Protein AF-F2PUN1-F1 (afdb_monomer_lite)

Secondary structure (DSSP, 8-state):
------EEEEEEEEEEEES--SSTT--EEEEEEEEEEE-TTS-EEE-TT-S--------SS--HHHHHHHHHHSPPTTGGG----S----------------HHHHHHHHTT--HHHHHHHHHHHHHH--TT--EEEETTTTEEEE-GGGS-HHHHHHHHHHHHHTT--

Organism: Trichophyton equinum (strain ATCC MYA-4606 / CBS 127.97) (NCBI:txid559882)

pLDDT: mean 75.9, std 16.37, range [32.75, 95.0]

Radius of gyration: 23.99 Å; chains: 1; bounding box: 52×46×66 Å

Structure (mmCIF, N/CA/C/O backbone):
data_AF-F2PUN1-F1
#
_entry.id   AF-F2PUN1-F1
#
loop_
_atom_site.group_PDB
_atom_site.id
_atom_site.type_symbol
_atom_site.label_atom_id
_atom_site.label_alt_id
_atom_site.label_comp_id
_atom_site.label_asym_id
_atom_site.label_entity_id
_atom_site.label_seq_id
_atom_site.pdbx_PDB_ins_code
_atom_site.Cartn_x
_atom_site.Cartn_y
_atom_site.Cartn_z
_atom_site.occupancy
_atom_site.B_iso_or_equiv
_atom_site.auth_seq_id
_atom_site.auth_comp_id
_atom_site.auth_asym_id
_atom_site.auth_atom_id
_atom_site.pdbx_PDB_model_num
ATOM 1 N N . MET A 1 1 ? 21.076 -32.549 -32.650 1.00 53.38 1 MET A N 1
ATOM 2 C CA . MET A 1 1 ? 20.529 -31.346 -33.314 1.00 53.38 1 MET A CA 1
ATOM 3 C C . MET A 1 1 ? 21.253 -30.149 -32.725 1.00 53.38 1 MET A C 1
ATOM 5 O O . MET A 1 1 ? 21.400 -30.152 -31.511 1.00 53.38 1 MET A O 1
ATOM 9 N N . PRO A 1 2 ? 21.780 -29.206 -33.521 1.00 66.00 2 PRO A N 1
ATOM 10 C CA . PRO A 1 2 ? 22.384 -28.001 -32.959 1.00 66.00 2 PRO A CA 1
ATOM 11 C C . PRO A 1 2 ? 21.304 -27.132 -32.297 1.00 66.00 2 PRO A C 1
ATOM 13 O O . PRO A 1 2 ? 20.212 -26.983 -32.847 1.00 66.00 2 PRO A O 1
ATOM 16 N N . ASP A 1 3 ? 21.607 -26.570 -31.127 1.00 74.81 3 ASP A N 1
ATOM 17 C CA . ASP A 1 3 ? 20.723 -25.632 -30.435 1.00 74.81 3 ASP A CA 1
ATOM 18 C C . ASP A 1 3 ? 20.646 -24.312 -31.211 1.00 74.81 3 ASP A C 1
ATOM 20 O O . ASP A 1 3 ? 21.651 -23.627 -31.413 1.00 74.81 3 ASP A O 1
ATOM 24 N N . VAL A 1 4 ? 19.444 -23.936 -31.653 1.00 75.50 4 VAL A N 1
ATOM 25 C CA . VAL A 1 4 ? 19.212 -22.657 -32.337 1.00 75.50 4 VAL A CA 1
ATOM 26 C C . VAL A 1 4 ? 19.031 -21.564 -31.286 1.00 75.50 4 VAL A C 1
ATOM 28 O O . VAL A 1 4 ? 17.995 -21.496 -30.622 1.00 75.50 4 VAL A O 1
ATOM 31 N N . LYS A 1 5 ? 20.025 -20.683 -31.147 1.00 76.69 5 LYS A N 1
ATOM 32 C CA . LYS A 1 5 ? 19.918 -19.475 -30.318 1.00 76.69 5 LYS A CA 1
ATOM 33 C C . LYS A 1 5 ? 19.087 -18.423 -31.053 1.00 76.69 5 LYS A C 1
ATOM 35 O O . LYS A 1 5 ? 19.367 -18.111 -32.204 1.00 76.69 5 LYS A O 1
ATOM 40 N N . ARG A 1 6 ? 18.069 -17.874 -30.387 1.00 79.44 6 ARG A N 1
ATOM 41 C CA . ARG A 1 6 ? 17.269 -16.743 -30.880 1.00 79.44 6 ARG A CA 1
ATOM 42 C C . ARG A 1 6 ? 17.245 -15.653 -29.827 1.00 79.44 6 ARG A C 1
ATOM 44 O O . ARG A 1 6 ? 17.025 -15.943 -28.653 1.00 79.44 6 ARG A O 1
ATOM 51 N N . THR A 1 7 ? 17.423 -14.416 -30.262 1.00 86.62 7 THR A N 1
ATOM 52 C CA . THR A 1 7 ? 17.345 -13.250 -29.385 1.00 86.62 7 THR A CA 1
ATOM 53 C C . THR A 1 7 ? 15.989 -12.584 -29.561 1.00 86.62 7 THR A C 1
ATOM 55 O O . THR A 1 7 ? 15.514 -12.413 -30.683 1.00 86.62 7 THR A O 1
ATOM 58 N N . ILE A 1 8 ? 15.353 -12.232 -28.446 1.00 87.94 8 ILE A N 1
ATOM 59 C CA . ILE A 1 8 ? 14.040 -11.585 -28.412 1.00 87.94 8 ILE A CA 1
ATOM 60 C C . ILE A 1 8 ? 14.231 -10.160 -27.899 1.00 87.94 8 ILE A C 1
ATOM 62 O O . ILE A 1 8 ? 14.966 -9.937 -26.936 1.00 87.94 8 ILE A O 1
ATOM 66 N N . LYS A 1 9 ? 13.540 -9.206 -28.520 1.00 85.94 9 LYS A N 1
ATOM 67 C CA . LYS A 1 9 ? 13.422 -7.826 -28.056 1.00 85.94 9 LYS A CA 1
ATOM 68 C C . LYS A 1 9 ? 11.972 -7.563 -27.665 1.00 85.94 9 LYS A C 1
ATOM 70 O O . LYS A 1 9 ? 11.069 -7.723 -28.482 1.00 85.94 9 LYS A O 1
ATOM 75 N N . ILE A 1 10 ? 11.765 -7.158 -26.417 1.00 87.25 10 ILE A N 1
ATOM 76 C CA . ILE A 1 10 ? 10.458 -6.750 -25.895 1.00 87.25 10 ILE A CA 1
ATOM 77 C C . ILE A 1 10 ? 10.477 -5.229 -25.782 1.00 87.25 10 ILE A C 1
ATOM 79 O O . ILE A 1 10 ? 11.384 -4.667 -25.167 1.00 87.25 10 ILE A O 1
ATOM 83 N N . VAL A 1 11 ? 9.502 -4.574 -26.402 1.00 87.56 11 VAL A N 1
ATOM 84 C CA . VAL A 1 11 ? 9.329 -3.122 -26.354 1.00 87.56 11 VAL A CA 1
ATOM 85 C C . VAL A 1 11 ? 8.046 -2.833 -25.594 1.00 87.56 11 VAL A C 1
ATOM 87 O O . VAL A 1 11 ? 6.995 -3.360 -25.945 1.00 87.56 11 VAL A O 1
ATOM 90 N N . THR A 1 12 ? 8.144 -2.007 -24.556 1.00 87.25 12 THR A N 1
ATOM 91 C CA . THR A 1 12 ? 6.993 -1.550 -23.775 1.00 87.25 12 THR A CA 1
ATOM 92 C C . THR A 1 12 ? 6.948 -0.034 -23.833 1.00 87.25 12 THR A C 1
ATOM 94 O O . THR A 1 12 ? 7.901 0.617 -23.405 1.00 87.25 12 THR A O 1
ATOM 97 N N . GLU A 1 13 ? 5.847 0.533 -24.314 1.00 88.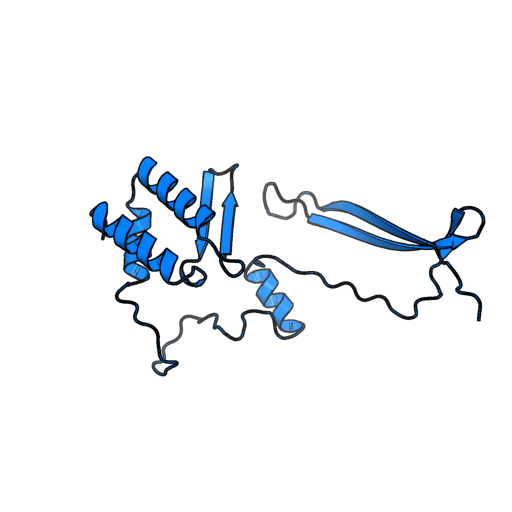12 13 GLU A N 1
ATOM 98 C CA . GLU A 1 13 ? 5.620 1.978 -24.280 1.00 88.12 13 GLU A CA 1
ATOM 99 C C . GLU A 1 13 ? 4.472 2.302 -23.329 1.00 88.12 13 GLU A C 1
ATOM 101 O O . GLU A 1 13 ? 3.512 1.543 -23.203 1.00 88.12 13 GLU A O 1
ATOM 106 N N . SER A 1 14 ? 4.567 3.440 -22.642 1.00 83.44 14 SER A N 1
ATOM 107 C CA . SER A 1 14 ? 3.533 3.939 -21.737 1.00 83.44 14 SER A CA 1
ATOM 108 C C . SER A 1 14 ? 3.346 5.428 -21.972 1.00 83.44 14 SER A C 1
ATOM 110 O O . SER A 1 14 ? 4.304 6.198 -21.897 1.00 83.44 14 SER A O 1
ATOM 112 N N . ARG A 1 15 ? 2.110 5.845 -22.249 1.00 87.31 15 ARG A N 1
ATOM 113 C CA . ARG A 1 15 ? 1.746 7.249 -22.470 1.00 87.31 15 ARG A CA 1
ATOM 114 C C . ARG A 1 15 ? 0.496 7.611 -21.688 1.00 87.31 15 ARG A C 1
ATOM 116 O O . ARG A 1 15 ? -0.378 6.771 -21.500 1.00 87.31 15 ARG A O 1
ATOM 123 N N . ILE A 1 16 ? 0.397 8.862 -21.250 1.00 81.94 16 ILE A N 1
ATOM 124 C CA . ILE A 1 16 ? -0.855 9.394 -20.703 1.00 81.94 16 ILE A CA 1
ATOM 125 C C . ILE A 1 16 ? -1.837 9.515 -21.871 1.00 81.94 16 ILE A C 1
ATOM 127 O O . ILE A 1 16 ? -1.556 10.218 -22.837 1.00 81.94 16 ILE A O 1
ATOM 131 N N . SER A 1 17 ? -2.937 8.772 -21.814 1.00 82.06 17 SER A N 1
ATOM 132 C CA . SER A 1 17 ? -3.992 8.799 -22.828 1.00 82.06 17 SER A CA 1
ATOM 133 C C . SER A 1 17 ? -5.080 9.807 -22.491 1.00 82.06 17 SER A C 1
ATOM 135 O O . SER A 1 17 ? -5.641 10.407 -23.399 1.00 82.06 17 SER A O 1
ATOM 137 N N . ASP A 1 18 ? -5.358 10.001 -21.200 1.00 76.38 18 ASP A N 1
ATOM 138 C CA . ASP A 1 18 ? -6.286 11.022 -20.727 1.00 76.38 18 ASP A CA 1
ATOM 139 C C . ASP A 1 18 ? -5.773 11.622 -19.403 1.00 76.38 18 ASP A C 1
ATOM 141 O O . ASP A 1 18 ? -5.704 10.919 -18.385 1.00 76.38 18 ASP A O 1
ATOM 145 N N . PRO A 1 19 ? -5.347 12.898 -19.404 1.00 66.19 19 PRO A N 1
ATOM 146 C CA . PRO A 1 19 ? -4.885 13.578 -18.200 1.00 66.19 19 PRO A CA 1
ATOM 147 C C . PRO A 1 19 ? -6.023 13.909 -17.221 1.00 66.19 19 PRO A C 1
ATOM 149 O O . PRO A 1 19 ? -5.740 14.153 -16.053 1.00 66.19 19 PRO A O 1
ATOM 152 N N . ASN A 1 20 ? -7.286 13.885 -17.661 1.00 66.00 20 ASN A N 1
ATOM 153 C CA . ASN A 1 20 ? -8.461 14.251 -16.874 1.00 66.00 20 ASN A CA 1
ATOM 154 C C . ASN A 1 20 ? -9.290 13.008 -16.517 1.00 66.00 20 ASN A C 1
ATOM 156 O O . ASN A 1 20 ? -10.496 12.936 -16.732 1.00 66.00 20 ASN A O 1
ATOM 160 N N . SER A 1 21 ? -8.627 12.020 -15.920 1.00 66.00 21 SER A N 1
ATOM 161 C CA . SER A 1 21 ? -9.197 10.718 -15.539 1.00 66.00 21 SER A CA 1
ATOM 162 C C . SER A 1 21 ? -10.336 10.767 -14.505 1.00 66.00 21 SER A C 1
ATOM 164 O O . SER A 1 21 ? -10.828 9.718 -14.085 1.00 66.00 21 SER A O 1
ATOM 166 N N . GLY A 1 22 ? -10.724 11.961 -14.043 1.00 63.66 22 GLY A N 1
ATOM 167 C CA . GLY A 1 22 ? -11.655 12.166 -12.934 1.00 63.66 22 GLY A CA 1
ATOM 168 C C . GLY A 1 22 ? -11.046 11.889 -11.555 1.00 63.66 22 GLY A C 1
ATOM 169 O O . GLY A 1 22 ? -11.765 11.946 -10.561 1.00 63.66 22 GLY A O 1
ATOM 170 N N . ILE A 1 23 ? -9.743 11.590 -11.482 1.00 60.09 23 ILE A N 1
ATOM 171 C CA . ILE A 1 23 ? -9.001 11.384 -10.235 1.00 60.09 23 ILE A CA 1
ATOM 172 C C . ILE A 1 23 ? -7.775 12.302 -10.251 1.00 60.09 23 ILE A C 1
ATOM 174 O O . ILE A 1 23 ? -6.851 12.107 -11.044 1.00 60.09 23 ILE A O 1
ATOM 178 N N . GLU A 1 24 ? -7.779 13.304 -9.372 1.00 61.66 24 GLU A N 1
ATOM 179 C CA . GLU A 1 24 ? -6.694 14.279 -9.236 1.00 61.66 24 GLU A CA 1
ATOM 180 C C . GLU A 1 24 ? -5.350 13.572 -8.988 1.00 61.66 24 GLU A C 1
ATOM 182 O O . GLU A 1 24 ? -5.257 12.673 -8.156 1.00 61.66 24 GLU A O 1
ATOM 187 N N . GLY A 1 25 ? -4.326 13.917 -9.776 1.00 67.06 25 GLY A N 1
ATOM 188 C CA . GLY A 1 25 ? -2.986 13.317 -9.695 1.00 67.06 25 GLY A CA 1
ATOM 189 C C . GLY A 1 25 ? -2.796 11.967 -10.408 1.00 67.06 25 GLY A C 1
ATOM 190 O O . GLY A 1 25 ? -1.659 11.523 -10.564 1.00 67.06 25 GLY A O 1
ATOM 191 N N . PHE A 1 26 ? -3.855 11.322 -10.917 1.00 66.44 26 PHE A N 1
ATOM 192 C CA . PHE A 1 26 ? -3.769 9.974 -11.504 1.00 66.44 26 PHE A CA 1
ATOM 193 C C . PHE A 1 26 ? -4.221 9.929 -12.969 1.00 66.44 26 PHE A C 1
ATOM 195 O O . PHE A 1 26 ? -5.343 9.504 -13.247 1.00 66.44 26 PHE A O 1
ATOM 202 N N . PRO A 1 27 ? -3.369 10.300 -13.941 1.00 75.06 27 PRO A N 1
ATOM 203 C CA . PRO A 1 27 ? -3.743 10.267 -15.351 1.00 75.06 27 PRO A CA 1
ATOM 204 C C . PRO A 1 27 ? -3.997 8.832 -15.836 1.00 75.06 27 PRO A C 1
ATOM 206 O O . PRO A 1 27 ? -3.285 7.894 -15.461 1.00 75.06 27 PRO A O 1
ATOM 209 N N . LEU A 1 28 ? -4.967 8.662 -16.735 1.00 76.88 28 LEU A N 1
ATOM 210 C CA . LEU A 1 28 ? -5.162 7.406 -17.455 1.00 76.88 28 LEU A CA 1
ATOM 211 C C . LEU A 1 28 ? -3.979 7.198 -18.393 1.00 76.88 28 LEU A C 1
ATOM 213 O O . LEU A 1 28 ? -3.621 8.080 -19.179 1.00 76.88 28 LEU A O 1
ATOM 217 N N . ARG A 1 29 ? -3.361 6.021 -18.300 1.00 77.38 29 ARG A N 1
ATOM 218 C CA . ARG A 1 29 ? -2.213 5.645 -19.122 1.00 77.38 29 ARG A CA 1
ATOM 219 C C . ARG A 1 29 ? -2.580 4.498 -20.042 1.00 77.38 29 ARG A C 1
ATOM 221 O O . ARG A 1 29 ? -3.164 3.510 -19.606 1.00 77.38 29 ARG A O 1
ATOM 228 N N . GLN A 1 30 ? -2.161 4.620 -21.291 1.00 81.62 30 GLN A N 1
ATOM 229 C CA . GLN A 1 30 ? -2.203 3.564 -22.284 1.00 81.62 30 GLN A CA 1
ATOM 230 C C . GLN A 1 30 ? -0.813 2.950 -22.413 1.00 81.62 30 GLN A C 1
ATOM 232 O O . GLN A 1 30 ? 0.187 3.670 -22.460 1.00 81.62 30 GLN A O 1
ATOM 237 N N . TRP A 1 31 ? -0.769 1.625 -22.503 1.00 83.50 31 TRP A N 1
ATOM 238 C CA . TRP A 1 31 ? 0.458 0.858 -22.682 1.00 83.50 31 TRP A CA 1
ATOM 239 C C . TRP A 1 31 ? 0.396 0.062 -23.987 1.00 83.50 31 TRP A C 1
ATOM 241 O O . TRP A 1 31 ? -0.670 -0.434 -24.359 1.00 83.50 31 TRP A O 1
ATOM 251 N N . SER A 1 32 ? 1.531 -0.068 -24.669 1.00 83.44 32 SER A N 1
ATOM 252 C CA . SER A 1 32 ? 1.732 -1.012 -25.773 1.00 83.44 32 SER A CA 1
ATOM 253 C C . SER A 1 32 ? 2.865 -1.966 -25.407 1.00 83.44 32 SER A C 1
ATOM 255 O O . SER A 1 32 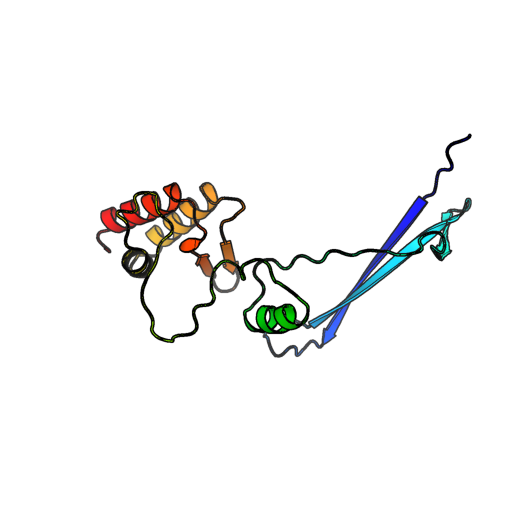? 3.824 -1.583 -24.736 1.00 83.44 32 SER A O 1
ATOM 257 N N . VAL A 1 33 ? 2.729 -3.229 -25.807 1.00 83.62 33 VAL A N 1
ATOM 258 C CA . VAL A 1 33 ? 3.778 -4.243 -25.670 1.00 83.62 33 VAL A CA 1
ATOM 259 C C . VAL A 1 33 ? 3.957 -4.898 -27.028 1.00 83.62 33 VAL A C 1
ATOM 261 O O . VAL A 1 33 ? 3.012 -5.476 -27.565 1.00 83.62 33 VAL A O 1
ATOM 264 N N . GLU A 1 34 ? 5.168 -4.829 -27.566 1.00 84.94 34 GLU A N 1
ATOM 265 C CA . GLU A 1 34 ? 5.543 -5.450 -28.832 1.00 84.94 34 GLU A CA 1
ATOM 266 C C . GLU A 1 34 ? 6.701 -6.425 -28.635 1.00 84.94 34 GLU A C 1
ATOM 268 O O . GLU A 1 34 ? 7.648 -6.162 -27.891 1.00 84.94 34 GLU A O 1
ATOM 273 N N . ILE A 1 35 ? 6.635 -7.563 -29.325 1.00 85.44 35 ILE A N 1
ATOM 274 C CA . ILE A 1 35 ? 7.656 -8.611 -29.267 1.00 85.44 35 ILE A CA 1
ATOM 275 C C . ILE A 1 35 ? 8.259 -8.764 -30.661 1.00 85.44 35 ILE A C 1
ATOM 277 O O . ILE A 1 35 ? 7.549 -9.047 -31.626 1.00 85.44 35 ILE A O 1
ATOM 281 N N . HIS A 1 36 ? 9.579 -8.622 -30.742 1.00 87.69 36 HIS A N 1
ATOM 282 C CA . HIS A 1 36 ? 10.373 -8.744 -31.964 1.00 87.69 36 HIS A CA 1
ATOM 283 C C . HIS A 1 36 ? 11.437 -9.832 -31.791 1.00 87.69 36 HIS A C 1
ATOM 285 O O . HIS A 1 36 ? 11.952 -10.046 -30.691 1.00 87.69 36 HIS A O 1
ATOM 291 N N . LEU A 1 37 ? 11.790 -10.521 -32.872 1.00 88.75 37 LEU A N 1
ATOM 292 C CA . LEU A 1 37 ? 13.000 -11.345 -32.930 1.00 88.75 37 LEU A CA 1
ATOM 293 C C . LEU A 1 37 ? 14.147 -10.495 -33.465 1.00 88.75 37 LEU A C 1
ATOM 295 O O . LEU A 1 37 ? 13.905 -9.596 -34.260 1.00 88.75 37 LEU A O 1
ATOM 2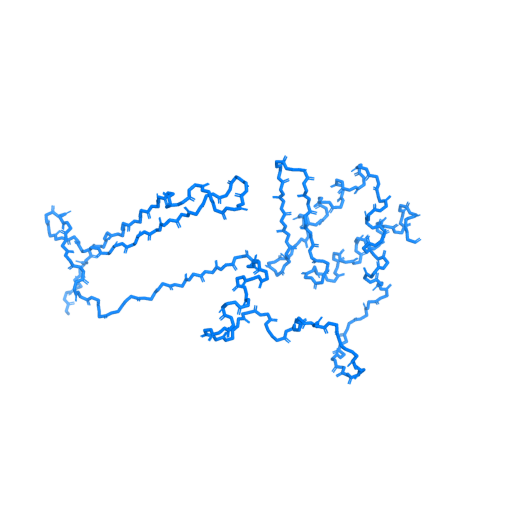99 N N . LEU A 1 38 ? 15.383 -10.784 -33.071 1.00 88.88 38 LEU A N 1
ATOM 300 C CA . LEU A 1 38 ? 16.548 -10.205 -33.737 1.00 88.88 38 LEU A CA 1
ATOM 301 C C . LEU A 1 38 ? 17.094 -11.193 -34.765 1.00 88.88 38 LEU A C 1
ATOM 303 O O . LEU A 1 38 ? 17.272 -12.373 -34.451 1.00 88.88 38 LEU A O 1
ATOM 307 N N . ASN A 1 39 ? 17.337 -10.707 -35.980 1.00 85.81 39 ASN A N 1
ATOM 308 C CA . ASN A 1 39 ? 18.065 -11.457 -37.001 1.00 85.81 39 ASN A CA 1
ATOM 309 C C . ASN A 1 39 ? 19.580 -11.473 -36.697 1.00 85.81 39 ASN A C 1
ATOM 311 O O . ASN A 1 39 ? 20.042 -10.877 -35.720 1.00 85.81 39 ASN A O 1
ATOM 315 N N . ASP A 1 40 ? 20.365 -12.128 -37.551 1.00 86.25 40 ASP A N 1
ATOM 316 C CA . ASP A 1 40 ? 21.822 -12.255 -37.382 1.00 86.25 40 ASP A CA 1
ATOM 317 C C . ASP A 1 40 ? 22.573 -10.909 -37.462 1.00 86.25 40 ASP A C 1
ATOM 319 O O . ASP A 1 40 ? 23.715 -10.804 -37.016 1.00 86.25 40 ASP A O 1
ATOM 323 N N . HIS A 1 41 ? 21.924 -9.862 -37.981 1.00 86.81 41 HIS A N 1
ATOM 324 C CA . HIS A 1 41 ? 22.436 -8.490 -38.040 1.00 86.81 41 HIS A CA 1
ATOM 325 C C . HIS A 1 41 ? 22.005 -7.632 -36.836 1.00 86.81 41 HIS A C 1
ATOM 327 O O . HIS A 1 41 ? 22.397 -6.471 -36.736 1.00 86.81 41 HIS A O 1
ATOM 333 N N . GLY A 1 42 ? 21.222 -8.189 -35.905 1.00 84.69 42 GLY A N 1
ATOM 334 C CA . GLY A 1 42 ? 20.700 -7.479 -34.736 1.00 84.69 42 GLY A CA 1
ATOM 335 C C . GLY A 1 42 ? 19.461 -6.621 -35.013 1.00 84.69 42 GLY A C 1
ATOM 336 O O . GLY A 1 42 ? 19.052 -5.847 -34.146 1.00 84.69 42 GLY A O 1
ATOM 337 N N . GLU A 1 43 ? 18.845 -6.747 -36.188 1.00 88.56 43 GLU A N 1
ATOM 338 C CA . GLU A 1 43 ? 17.669 -5.967 -36.578 1.00 88.56 43 GLU A CA 1
ATOM 339 C C . GLU A 1 43 ? 16.369 -6.642 -36.109 1.00 88.56 43 GLU A C 1
ATOM 341 O O . GLU A 1 43 ? 16.257 -7.873 -36.170 1.00 88.56 43 GLU A O 1
ATOM 346 N N . PRO A 1 44 ? 15.367 -5.863 -35.654 1.00 88.94 44 PRO A N 1
ATOM 347 C CA . PRO A 1 44 ? 14.082 -6.400 -35.230 1.00 88.94 44 PRO A CA 1
ATOM 348 C C . PRO A 1 44 ? 13.256 -6.887 -36.427 1.00 88.94 44 PRO A C 1
ATOM 350 O O . PRO A 1 44 ? 12.985 -6.136 -37.361 1.00 88.94 44 PRO A O 1
ATOM 353 N N . VAL A 1 45 ? 12.807 -8.137 -36.365 1.00 89.31 45 VAL A N 1
ATOM 354 C CA . VAL A 1 45 ? 11.872 -8.752 -37.313 1.00 89.31 45 VAL A CA 1
ATOM 355 C C . VAL A 1 45 ? 10.617 -9.250 -36.579 1.00 89.31 45 VAL A C 1
ATOM 357 O O . VAL A 1 45 ? 10.694 -9.578 -35.388 1.00 89.31 45 VAL A O 1
ATOM 360 N N . PRO A 1 46 ? 9.452 -9.344 -37.256 1.00 84.62 46 PRO A N 1
ATOM 361 C CA . PRO A 1 46 ? 8.211 -9.801 -36.634 1.00 84.62 46 PRO A CA 1
ATOM 362 C C . PRO A 1 46 ? 8.364 -11.162 -35.947 1.00 84.62 46 PRO A C 1
ATOM 364 O O . PRO A 1 46 ? 8.871 -12.117 -36.538 1.00 84.62 46 PRO A O 1
ATOM 367 N N . ALA A 1 47 ? 7.885 -11.281 -34.706 1.00 80.31 47 ALA A N 1
ATOM 368 C CA . ALA A 1 47 ? 7.994 -12.506 -33.914 1.00 80.31 47 ALA A CA 1
ATOM 369 C C . ALA A 1 47 ? 6.937 -13.569 -34.287 1.00 80.31 47 ALA A C 1
ATOM 371 O O . ALA A 1 47 ? 6.229 -14.099 -33.432 1.00 80.31 47 ALA A O 1
ATOM 372 N N . SER A 1 48 ? 6.846 -13.909 -35.577 1.00 77.25 48 SER A N 1
ATOM 373 C CA . SER A 1 48 ? 5.865 -14.851 -36.146 1.00 77.25 48 SER A CA 1
ATOM 374 C C . SER A 1 48 ? 6.016 -16.300 -35.664 1.00 77.25 48 SER A C 1
ATOM 376 O O . SER A 1 48 ? 5.127 -17.119 -35.881 1.00 77.25 48 SER A O 1
ATOM 378 N N . VAL A 1 49 ? 7.120 -16.624 -34.981 1.00 75.00 49 VAL A N 1
ATOM 379 C CA . VAL A 1 49 ? 7.377 -17.958 -34.412 1.00 75.00 49 VAL A CA 1
ATOM 380 C C . VAL A 1 49 ? 6.492 -18.286 -33.207 1.00 75.00 49 VAL A C 1
ATOM 382 O O . VAL A 1 49 ? 6.404 -19.452 -32.823 1.00 75.00 49 VAL A O 1
ATOM 385 N N . PHE A 1 50 ? 5.848 -17.287 -32.595 1.00 72.50 50 PHE A N 1
ATOM 386 C CA . PHE A 1 50 ? 4.975 -17.489 -31.442 1.00 72.50 50 PHE A CA 1
ATOM 387 C C . PHE A 1 50 ? 3.503 -17.489 -31.877 1.00 72.50 50 PHE A C 1
ATOM 389 O O . PHE A 1 50 ? 2.979 -16.438 -32.240 1.00 72.50 50 PHE A O 1
ATOM 396 N N . PRO A 1 51 ? 2.786 -18.627 -31.791 1.00 75.88 51 PRO A N 1
ATOM 397 C CA . PRO A 1 51 ? 1.370 -18.682 -32.162 1.00 75.88 51 PRO A CA 1
ATOM 398 C C . PRO A 1 51 ? 0.469 -17.926 -31.173 1.00 75.88 51 PRO A C 1
ATOM 400 O O . PRO A 1 51 ? -0.645 -17.535 -31.514 1.00 75.88 51 PRO A O 1
ATOM 403 N N . LYS A 1 52 ? 0.925 -17.742 -29.927 1.00 78.88 52 LYS A N 1
ATOM 404 C CA . LYS A 1 52 ? 0.208 -17.024 -28.870 1.00 78.88 52 LYS A CA 1
ATOM 405 C C . LYS A 1 52 ? 1.188 -16.485 -27.834 1.00 78.88 52 LYS A C 1
ATOM 407 O O . LYS A 1 52 ? 2.115 -17.189 -27.442 1.00 78.88 52 LYS A O 1
ATOM 412 N N . SER A 1 53 ? 0.909 -15.289 -27.323 1.00 73.62 53 SER A N 1
ATOM 413 C CA . SER A 1 53 ? 1.512 -14.758 -26.097 1.00 73.62 53 SER A CA 1
ATOM 414 C C . SER A 1 53 ? 0.441 -14.625 -25.006 1.00 73.62 53 SER A C 1
ATOM 416 O O . SER A 1 53 ? -0.706 -14.281 -25.298 1.00 73.62 53 SER A O 1
ATOM 418 N N . LYS A 1 54 ? 0.784 -14.945 -23.752 1.00 77.06 54 LYS A N 1
ATOM 419 C CA . LYS A 1 54 ? -0.078 -14.745 -22.575 1.00 77.06 54 LYS A CA 1
ATOM 420 C C . LYS A 1 54 ? 0.571 -13.697 -21.675 1.00 77.06 54 LYS A C 1
ATOM 422 O O . LYS A 1 54 ? 1.671 -13.926 -21.185 1.00 77.06 54 LYS A O 1
ATOM 427 N N . HIS A 1 55 ? -0.137 -12.604 -21.414 1.00 71.19 55 HIS A N 1
ATOM 428 C CA . HIS A 1 55 ? 0.279 -11.584 -20.454 1.00 71.19 55 HIS A CA 1
ATOM 429 C C . HIS A 1 55 ? -0.595 -11.702 -19.208 1.00 71.19 55 HIS A C 1
ATOM 431 O O . HIS A 1 55 ? -1.818 -11.623 -19.299 1.00 71.19 55 HIS A O 1
ATOM 437 N N . ILE A 1 56 ? 0.032 -11.932 -18.056 1.00 73.69 56 ILE A N 1
ATOM 438 C CA . ILE A 1 56 ? -0.654 -11.990 -16.764 1.00 73.69 56 ILE A CA 1
ATOM 439 C C . ILE A 1 56 ? -0.504 -10.613 -16.125 1.00 73.69 56 ILE A C 1
ATOM 441 O O . ILE A 1 56 ? 0.614 -10.176 -15.858 1.00 73.69 56 ILE A O 1
ATOM 445 N N . ILE A 1 57 ? -1.625 -9.931 -15.904 1.00 67.56 57 ILE A N 1
ATOM 446 C CA . ILE A 1 57 ? -1.665 -8.639 -15.219 1.00 67.56 57 ILE A CA 1
ATOM 447 C C . ILE A 1 57 ? -2.216 -8.879 -13.819 1.00 67.56 57 ILE A C 1
ATOM 449 O O . ILE A 1 57 ? -3.326 -9.384 -13.664 1.00 67.56 57 ILE A O 1
ATOM 453 N N . THR A 1 58 ? -1.440 -8.503 -12.805 1.00 63.97 58 THR A N 1
ATOM 454 C CA . THR A 1 58 ? -1.835 -8.624 -11.400 1.00 63.97 58 THR A CA 1
ATOM 455 C C . THR A 1 58 ? -2.096 -7.239 -10.833 1.00 63.97 58 THR A C 1
ATOM 457 O O . THR A 1 58 ? -1.189 -6.410 -10.757 1.00 63.97 58 THR A O 1
ATOM 460 N N . PHE A 1 59 ? -3.326 -6.994 -10.396 1.00 65.56 59 PHE A N 1
ATOM 461 C CA . PHE A 1 59 ? -3.689 -5.764 -9.702 1.00 65.56 59 PHE A CA 1
ATOM 462 C C . PHE A 1 59 ? -3.480 -5.950 -8.200 1.00 65.56 59 PHE A C 1
ATOM 464 O O . PHE A 1 59 ? -4.046 -6.862 -7.601 1.00 65.56 59 PHE A O 1
ATOM 471 N N . LYS A 1 60 ? -2.674 -5.086 -7.579 1.00 54.56 60 LYS A N 1
ATOM 472 C CA . LYS A 1 60 ? -2.525 -5.054 -6.119 1.00 54.56 60 LYS A CA 1
ATOM 473 C C . LYS A 1 60 ? -3.623 -4.163 -5.543 1.00 54.56 60 LYS A C 1
ATOM 475 O O . LYS A 1 60 ? -3.653 -2.977 -5.850 1.00 54.56 60 LYS A O 1
ATOM 480 N N . ASN A 1 61 ? -4.516 -4.752 -4.749 1.00 50.25 61 ASN A N 1
ATOM 481 C CA . ASN A 1 61 ? -5.703 -4.107 -4.177 1.00 50.25 61 ASN A CA 1
ATOM 482 C C . ASN A 1 61 ? -6.555 -3.314 -5.186 1.00 50.25 61 ASN A C 1
ATOM 484 O O . ASN A 1 61 ? -6.617 -2.081 -5.141 1.00 50.25 61 ASN A O 1
ATOM 488 N N . PRO A 1 62 ? -7.186 -4.010 -6.144 1.00 66.62 62 PRO A N 1
ATOM 489 C CA . PRO A 1 62 ? -8.081 -3.371 -7.100 1.00 66.62 62 PRO A CA 1
ATOM 490 C C . PRO A 1 62 ? -9.249 -2.675 -6.383 1.00 66.62 62 PRO A C 1
ATOM 492 O O . PRO A 1 62 ? -9.896 -3.250 -5.509 1.00 66.62 62 PRO A O 1
ATOM 495 N N . LYS A 1 63 ? -9.547 -1.430 -6.777 1.00 66.56 63 LYS A N 1
ATOM 496 C CA . LYS A 1 63 ? -10.676 -0.666 -6.219 1.00 66.56 63 LYS A CA 1
ATOM 497 C C . LYS A 1 63 ? -12.011 -1.405 -6.461 1.00 66.56 63 LYS A C 1
ATOM 499 O O . LYS A 1 63 ? -12.150 -2.060 -7.499 1.00 66.56 63 LYS A O 1
ATOM 504 N N . PRO A 1 64 ? -13.032 -1.241 -5.594 1.00 68.88 64 PRO A N 1
ATOM 505 C CA . PRO A 1 64 ? -14.315 -1.943 -5.725 1.00 68.88 64 PRO A CA 1
ATOM 506 C C . PRO A 1 64 ? -15.009 -1.836 -7.099 1.00 68.88 64 PRO A C 1
ATOM 508 O O . PRO A 1 64 ? -15.537 -2.851 -7.555 1.00 68.88 64 PRO A O 1
ATOM 511 N N . PRO A 1 65 ? -14.986 -0.686 -7.810 1.00 71.75 65 PRO A N 1
ATOM 512 C CA . PRO A 1 65 ? -15.561 -0.600 -9.156 1.00 71.75 65 PRO A CA 1
ATOM 513 C C . PRO A 1 65 ? -14.837 -1.478 -10.186 1.00 71.75 65 PRO A C 1
ATOM 515 O O . PRO A 1 65 ? -15.481 -2.125 -11.007 1.00 71.75 65 PRO A O 1
ATOM 518 N N . LEU A 1 66 ? -13.502 -1.548 -10.111 1.00 72.44 66 LEU A N 1
ATOM 519 C CA . LEU A 1 66 ? -12.695 -2.395 -10.991 1.00 72.44 66 LEU A CA 1
ATOM 520 C C . LEU A 1 66 ? -12.957 -3.877 -10.700 1.00 72.44 66 LEU A C 1
ATOM 522 O O . LEU A 1 66 ? -13.130 -4.661 -11.625 1.00 72.44 66 LEU A O 1
ATOM 526 N N . LEU A 1 67 ? -13.056 -4.256 -9.422 1.00 68.88 67 LEU A N 1
ATOM 527 C CA . LEU A 1 67 ? -13.442 -5.613 -9.021 1.00 68.88 67 LEU A CA 1
ATOM 528 C C . LEU A 1 67 ? -14.820 -6.009 -9.563 1.00 68.88 67 LEU A C 1
ATOM 530 O O . LEU A 1 67 ? -14.986 -7.131 -10.030 1.00 68.88 67 LEU A O 1
ATOM 534 N N . ALA A 1 68 ? -15.799 -5.100 -9.523 1.00 71.50 68 ALA A N 1
ATOM 535 C CA . ALA A 1 68 ? -17.139 -5.357 -10.044 1.00 71.50 68 ALA A CA 1
ATOM 536 C C . ALA A 1 68 ? -17.132 -5.656 -11.552 1.00 71.50 68 ALA A C 1
ATOM 538 O O . ALA A 1 68 ? -17.794 -6.597 -11.973 1.00 71.50 68 ALA A O 1
ATOM 539 N N . GLN A 1 69 ? -16.339 -4.921 -12.337 1.00 75.88 69 GLN A N 1
ATOM 540 C CA . GLN A 1 69 ? -16.179 -5.191 -13.771 1.00 75.88 69 GLN A CA 1
ATOM 541 C C . GLN A 1 69 ? -15.401 -6.484 -14.038 1.00 75.88 69 GLN A C 1
ATOM 543 O O . GLN A 1 69 ? -15.772 -7.269 -14.904 1.00 75.88 69 GLN A O 1
ATOM 548 N N . LEU A 1 70 ? -14.336 -6.749 -13.273 1.00 76.06 70 LEU A N 1
ATOM 549 C CA . LEU A 1 70 ? -13.541 -7.967 -13.442 1.00 76.06 70 LEU A CA 1
ATOM 550 C C . LEU A 1 70 ? -14.355 -9.239 -13.149 1.00 76.06 70 LEU A C 1
ATOM 552 O O . LEU A 1 70 ? -14.138 -10.247 -13.822 1.00 76.06 70 LEU A O 1
ATOM 556 N N . ARG A 1 71 ? -15.338 -9.181 -12.238 1.00 78.31 71 ARG A N 1
ATOM 557 C CA . ARG A 1 71 ? -16.276 -10.291 -11.970 1.00 78.31 71 ARG A CA 1
ATOM 558 C C . ARG A 1 71 ? -17.091 -10.724 -13.188 1.00 78.31 71 ARG A C 1
ATOM 560 O O . ARG A 1 71 ? -17.449 -11.893 -13.275 1.00 78.31 71 ARG A O 1
ATOM 567 N N . GLU A 1 72 ? -17.365 -9.826 -14.134 1.00 77.94 72 GLU A N 1
ATOM 568 C CA . GLU A 1 72 ? -18.068 -10.179 -15.378 1.00 77.94 72 GLU A CA 1
ATOM 569 C C . GLU A 1 72 ? -17.219 -11.094 -16.274 1.00 77.94 72 GLU A C 1
ATOM 571 O O . GLU A 1 72 ? -17.753 -11.898 -17.035 1.00 77.94 72 GLU A O 1
ATOM 576 N N . SER A 1 73 ? -15.889 -10.999 -16.164 1.00 76.50 73 SER A N 1
ATOM 577 C CA . SER A 1 73 ? -14.935 -11.778 -16.963 1.00 76.50 73 SER A CA 1
ATOM 578 C C . SER A 1 73 ? -14.545 -13.125 -16.343 1.00 76.50 73 SER A C 1
ATOM 580 O O . SER A 1 73 ? -13.931 -13.957 -17.014 1.00 76.50 73 SER A O 1
ATOM 582 N N . GLY A 1 74 ? -14.903 -13.359 -15.078 1.00 68.31 74 GLY A N 1
ATOM 583 C CA . GLY A 1 74 ? -14.623 -14.597 -14.359 1.00 68.31 74 GLY A CA 1
ATOM 584 C C . GLY A 1 74 ? -14.374 -14.384 -12.862 1.00 68.31 74 GLY A C 1
ATOM 585 O O . GLY A 1 74 ? -14.443 -13.257 -12.371 1.00 68.31 74 GLY A O 1
ATOM 586 N N . PRO A 1 75 ? -14.079 -15.466 -12.118 1.00 65.44 75 PRO A N 1
ATOM 587 C CA . PRO A 1 75 ? -13.824 -15.397 -10.683 1.00 65.44 75 PRO A CA 1
ATOM 588 C C . PRO A 1 75 ? -12.598 -14.528 -10.387 1.00 65.44 75 PRO A C 1
ATOM 590 O O . PRO A 1 75 ? -11.509 -14.791 -10.903 1.00 65.44 75 PRO A O 1
ATOM 593 N N . VAL A 1 76 ? -12.761 -13.510 -9.541 1.00 63.91 76 VAL A N 1
ATOM 594 C CA . VAL A 1 76 ? -11.648 -12.673 -9.078 1.00 63.91 76 VAL A CA 1
ATOM 595 C C . VAL A 1 76 ? -11.089 -13.202 -7.750 1.00 63.91 76 VAL A C 1
ATOM 597 O O . VAL A 1 76 ? -11.857 -13.678 -6.908 1.00 63.91 76 VAL A O 1
ATOM 600 N N . PRO A 1 77 ? -9.763 -13.129 -7.523 1.00 53.53 77 PRO A N 1
ATOM 601 C CA . PRO A 1 77 ? -9.163 -13.500 -6.242 1.00 53.53 77 PRO A CA 1
ATOM 602 C C . PRO A 1 77 ? -9.816 -12.724 -5.089 1.00 53.53 77 PRO A C 1
ATOM 604 O O . PRO A 1 77 ? -9.865 -11.497 -5.124 1.00 53.53 77 PRO A O 1
ATOM 607 N N . GLY A 1 78 ? -10.330 -13.439 -4.084 1.00 52.31 78 GLY A N 1
ATOM 608 C CA . GLY A 1 78 ? -11.043 -12.853 -2.939 1.00 52.31 78 GLY A CA 1
ATOM 609 C C . GLY A 1 78 ? -12.564 -13.051 -2.944 1.00 52.31 78 GLY A C 1
ATOM 610 O O . GLY A 1 78 ? -13.190 -12.868 -1.904 1.00 52.31 78 GLY A O 1
ATOM 611 N N . ASP A 1 79 ? -13.167 -13.518 -4.043 1.00 48.38 79 ASP A N 1
ATOM 612 C CA . ASP A 1 79 ? -14.606 -13.840 -4.069 1.00 48.38 79 ASP A CA 1
ATOM 613 C C . ASP A 1 79 ? -14.987 -15.060 -3.200 1.00 48.38 79 ASP A C 1
ATOM 615 O O . ASP A 1 79 ? -16.158 -15.222 -2.858 1.00 48.38 79 ASP A O 1
ATOM 6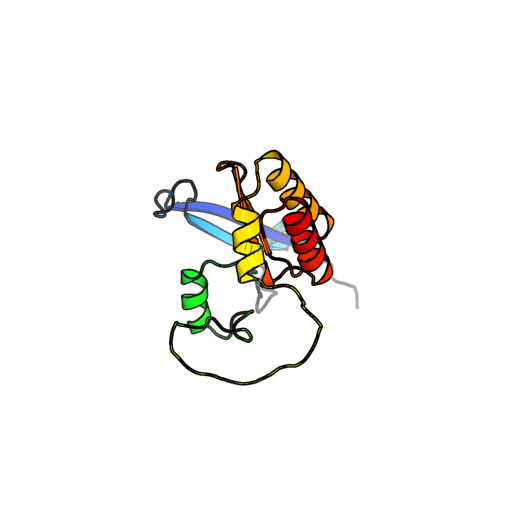19 N N . GLU A 1 80 ? -14.020 -15.869 -2.746 1.00 43.91 80 GLU A N 1
ATOM 620 C CA . GLU A 1 80 ? -14.253 -16.893 -1.710 1.00 43.91 80 GLU A CA 1
ATOM 621 C C . GLU A 1 80 ? -14.512 -16.298 -0.313 1.00 43.91 80 GLU A C 1
ATOM 623 O O . GLU A 1 80 ? -15.099 -16.972 0.530 1.00 43.91 80 GLU A O 1
ATOM 628 N N . ASN A 1 81 ? -14.155 -15.031 -0.074 1.00 40.56 81 ASN A N 1
ATOM 629 C CA . ASN A 1 81 ? -14.393 -14.333 1.190 1.00 40.56 81 ASN A CA 1
ATOM 630 C C . ASN A 1 81 ? -15.117 -12.995 0.962 1.00 40.56 81 ASN A C 1
ATOM 632 O O . ASN A 1 81 ? -14.617 -11.916 1.254 1.00 40.56 81 ASN A O 1
ATOM 636 N N . GLY A 1 82 ? -16.351 -13.103 0.466 1.00 37.78 82 GLY A N 1
ATOM 637 C CA . GLY A 1 82 ? -17.499 -12.312 0.913 1.00 37.78 82 GLY A CA 1
ATOM 638 C C . GLY A 1 82 ? -17.352 -10.790 0.985 1.00 37.78 82 GLY A C 1
ATOM 639 O O . GLY A 1 82 ? -17.212 -10.224 2.067 1.00 37.78 82 GLY A O 1
ATOM 640 N N . VAL A 1 83 ? -17.658 -10.105 -0.119 1.00 37.66 83 VAL A N 1
ATOM 641 C CA . VAL A 1 83 ? -18.313 -8.793 -0.016 1.00 37.66 83 VAL A CA 1
ATOM 642 C C . VAL A 1 83 ? -19.725 -9.036 0.526 1.00 37.66 83 VAL A C 1
ATOM 644 O O . VAL A 1 83 ? -20.663 -9.294 -0.230 1.00 37.66 83 VAL A O 1
ATOM 647 N N . LYS A 1 84 ? -19.901 -8.980 1.852 1.00 38.69 84 LYS A N 1
ATOM 648 C CA . LYS A 1 84 ? -21.241 -8.891 2.440 1.00 38.69 84 LYS A CA 1
ATOM 649 C C . LYS A 1 84 ? -21.815 -7.508 2.155 1.00 38.69 84 LYS A C 1
ATOM 651 O O . LYS A 1 84 ? -21.623 -6.544 2.888 1.00 38.69 84 LYS A O 1
ATOM 656 N N . LYS A 1 85 ? -22.587 -7.463 1.071 1.00 38.75 85 LYS A N 1
ATOM 657 C CA . LYS A 1 85 ? -23.766 -6.610 0.919 1.00 38.75 85 LYS A CA 1
ATOM 658 C C . LYS A 1 85 ? -24.532 -6.627 2.251 1.00 38.75 85 LYS A C 1
ATOM 660 O O . LYS A 1 85 ? -24.822 -7.705 2.767 1.00 38.75 85 LYS A O 1
ATOM 665 N N . ARG A 1 86 ? -24.838 -5.453 2.815 1.00 42.16 86 ARG A N 1
ATOM 666 C CA . ARG A 1 86 ? -25.771 -5.316 3.946 1.00 42.16 86 ARG A CA 1
ATOM 667 C C . ARG A 1 86 ? -27.091 -5.984 3.570 1.00 42.16 86 ARG A C 1
ATOM 669 O O . ARG A 1 86 ? -27.889 -5.411 2.835 1.00 42.16 86 ARG A O 1
ATOM 676 N N . SER A 1 87 ? -27.303 -7.199 4.042 1.00 32.75 87 SER A N 1
ATOM 677 C CA . SER A 1 87 ? -28.590 -7.880 4.102 1.00 32.75 87 SER A CA 1
ATOM 678 C C . SER A 1 87 ? -28.451 -8.953 5.177 1.00 32.75 87 SER A C 1
ATOM 680 O O . SER A 1 87 ? -27.446 -9.663 5.218 1.00 32.75 87 SER A O 1
ATOM 682 N N . GLN A 1 88 ? -29.413 -8.971 6.095 1.00 38.97 88 GLN A N 1
ATOM 683 C CA . GLN A 1 88 ? -29.578 -9.975 7.142 1.00 38.97 88 GLN A CA 1
ATOM 684 C C . GLN A 1 88 ? -29.325 -11.386 6.601 1.00 38.97 88 GLN A C 1
ATOM 686 O O . GLN A 1 88 ? -29.901 -11.743 5.585 1.00 38.97 88 GLN A O 1
ATOM 691 N N . GLU A 1 89 ? -28.485 -12.170 7.274 1.00 34.22 89 GLU A N 1
ATOM 692 C CA . GLU A 1 89 ? -28.887 -13.457 7.854 1.00 34.22 89 GLU A CA 1
ATOM 693 C C . GLU A 1 89 ? -27.705 -14.162 8.522 1.00 34.22 89 GLU A C 1
ATOM 695 O O . GLU A 1 89 ? -26.522 -13.968 8.219 1.00 34.22 89 GLU A O 1
ATOM 700 N N . GLU A 1 90 ? -28.091 -14.931 9.523 1.00 35.72 90 GLU A N 1
ATOM 701 C CA . GLU A 1 90 ? -27.282 -15.562 10.538 1.00 35.72 90 GLU A CA 1
ATOM 702 C C . GLU A 1 90 ? -26.658 -16.886 10.048 1.00 35.72 90 GLU A C 1
ATOM 704 O O . GLU A 1 90 ? -27.172 -17.565 9.167 1.00 35.72 90 GLU A O 1
ATOM 709 N N . SER A 1 91 ? -25.560 -17.257 10.716 1.00 39.66 91 SER A N 1
ATOM 710 C CA . SER A 1 91 ? -25.066 -18.627 10.961 1.00 39.66 91 SER A CA 1
ATOM 711 C C . SER A 1 91 ? -24.569 -19.533 9.800 1.00 39.66 91 SER A C 1
ATOM 713 O O . SER A 1 91 ? -25.331 -20.247 9.169 1.00 39.66 91 SER A O 1
ATOM 715 N N . LYS A 1 92 ? -23.236 -19.740 9.694 1.00 39.97 92 LYS A N 1
ATOM 716 C CA . LYS A 1 92 ? -22.460 -20.820 10.381 1.00 39.97 92 LYS A CA 1
ATOM 717 C C . LYS A 1 92 ? -21.093 -21.143 9.720 1.00 39.97 92 LYS A C 1
ATOM 719 O O . LYS A 1 92 ? -21.006 -21.820 8.709 1.00 39.97 92 LYS A O 1
ATOM 724 N N . LYS A 1 93 ? -20.038 -20.832 10.489 1.00 42.91 93 LYS A N 1
ATOM 725 C CA . LYS A 1 93 ? -18.965 -21.739 10.963 1.00 42.91 93 LYS A CA 1
ATOM 726 C C . LYS A 1 93 ? -17.879 -22.230 9.978 1.00 42.91 93 LYS A C 1
ATOM 728 O O . LYS A 1 93 ? -17.995 -23.293 9.378 1.00 42.91 93 LYS A O 1
ATOM 733 N N . LYS A 1 94 ? -16.691 -21.619 10.097 1.00 39.44 94 LYS A N 1
ATOM 734 C CA . LYS A 1 94 ? -15.411 -22.352 10.136 1.00 39.44 94 LYS A CA 1
ATOM 735 C C . LYS A 1 94 ? -14.651 -21.981 11.422 1.00 39.44 94 LYS A C 1
ATOM 737 O O . LYS A 1 94 ? -14.209 -20.858 11.609 1.00 39.44 94 LYS A O 1
ATOM 742 N N . LYS A 1 95 ? -14.608 -22.947 12.345 1.00 43.53 95 LYS A N 1
ATOM 743 C CA . LYS A 1 95 ? -13.720 -23.050 13.526 1.00 43.53 95 LYS A CA 1
ATOM 744 C C . LYS A 1 95 ? -12.263 -23.066 13.003 1.00 43.53 95 LYS A C 1
ATOM 746 O O . LYS A 1 95 ? -12.053 -23.676 11.964 1.00 43.53 95 LYS A O 1
ATOM 751 N N . ARG A 1 96 ? -11.212 -22.554 13.648 1.00 49.72 96 ARG A N 1
ATOM 752 C CA . ARG A 1 96 ? -10.953 -22.177 15.046 1.00 49.72 96 ARG A CA 1
ATOM 753 C C . ARG A 1 96 ? -9.541 -21.561 15.068 1.00 49.72 96 ARG A C 1
ATOM 755 O O . ARG A 1 96 ? -8.647 -22.272 14.636 1.00 49.72 96 ARG A O 1
ATOM 762 N N . VAL A 1 97 ? -9.339 -20.359 15.609 1.00 39.75 97 VAL A N 1
ATOM 763 C CA . VAL A 1 97 ? -8.150 -19.992 16.411 1.00 39.75 97 VAL A CA 1
ATOM 764 C C . VAL A 1 97 ? -8.596 -18.877 17.363 1.00 39.75 97 VAL A C 1
ATOM 766 O O . VAL A 1 97 ? -9.232 -17.918 16.939 1.00 39.75 97 VAL A O 1
ATOM 769 N N . ASP A 1 98 ? -8.340 -19.062 18.653 1.00 44.59 98 ASP A N 1
ATOM 770 C CA . ASP A 1 98 ? -8.564 -18.125 19.754 1.00 44.59 98 ASP A CA 1
ATOM 771 C C . ASP A 1 98 ? -8.257 -16.658 19.404 1.00 44.59 98 ASP A C 1
ATOM 773 O O . ASP A 1 98 ? -7.094 -16.256 19.345 1.00 44.59 98 ASP A O 1
ATOM 777 N N . LYS A 1 99 ? -9.283 -15.819 19.248 1.00 54.78 99 LYS A N 1
ATOM 778 C CA . LYS A 1 99 ? -9.111 -14.363 19.265 1.00 54.78 99 LYS A CA 1
ATOM 779 C C . LYS A 1 99 ? -9.982 -13.781 20.360 1.00 54.78 99 LYS A C 1
ATOM 781 O O . LYS A 1 99 ? -11.151 -13.486 20.160 1.00 54.78 99 LYS A O 1
ATOM 786 N N . ASN A 1 100 ? -9.364 -13.598 21.519 1.00 70.12 100 ASN A N 1
ATOM 787 C CA . ASN A 1 100 ? -9.847 -12.745 22.603 1.00 70.12 100 ASN A CA 1
ATOM 788 C C . ASN A 1 100 ? -9.746 -11.244 22.227 1.00 70.12 100 ASN A C 1
ATOM 790 O O . ASN A 1 100 ? -9.503 -10.408 23.087 1.00 70.12 100 ASN A O 1
ATOM 794 N N . VAL A 1 101 ? -9.838 -10.926 20.931 1.00 83.44 101 VAL A N 1
ATOM 795 C CA . VAL A 1 101 ? -9.575 -9.613 20.338 1.00 83.44 101 VAL A CA 1
ATOM 796 C C . VAL A 1 101 ? -10.791 -9.254 19.501 1.00 83.44 101 VAL A C 1
ATOM 798 O O . VAL A 1 101 ? -11.117 -9.946 18.534 1.00 83.44 101 VAL A O 1
ATOM 801 N N . ASP A 1 102 ? -11.468 -8.190 19.904 1.00 91.12 102 ASP A N 1
ATOM 802 C CA . ASP A 1 102 ? -12.634 -7.643 19.221 1.00 91.12 102 ASP A CA 1
ATOM 803 C C . ASP A 1 102 ? -12.142 -6.674 18.134 1.00 91.12 102 ASP A C 1
ATOM 805 O O . ASP A 1 102 ? -11.527 -5.655 18.441 1.00 91.12 102 ASP A O 1
ATOM 809 N N . MET A 1 103 ? -12.342 -7.023 16.858 1.00 85.81 103 MET A N 1
ATOM 810 C CA . MET A 1 103 ? -11.804 -6.242 15.733 1.00 85.81 103 MET A CA 1
ATOM 811 C C . MET A 1 103 ? -12.424 -4.845 15.649 1.00 85.81 103 MET A C 1
ATOM 813 O O . MET A 1 103 ? -11.740 -3.903 15.251 1.00 85.81 103 MET A O 1
ATOM 817 N N . ASP A 1 104 ? -13.692 -4.707 16.040 1.00 86.88 104 ASP A N 1
ATOM 818 C CA . ASP A 1 104 ? -14.392 -3.426 15.992 1.00 86.88 104 ASP A CA 1
ATOM 819 C C . ASP A 1 104 ? -13.850 -2.502 17.085 1.00 86.88 104 ASP A C 1
ATOM 821 O O . ASP A 1 104 ? -13.555 -1.334 16.829 1.00 86.88 104 ASP A O 1
ATOM 825 N N . LYS A 1 105 ? -13.614 -3.046 18.285 1.00 91.06 105 LYS A N 1
ATOM 826 C CA . LYS A 1 105 ? -12.941 -2.300 19.356 1.00 91.06 105 LYS A CA 1
ATOM 827 C C . LYS A 1 105 ? -11.497 -1.965 19.015 1.00 91.06 105 LYS A C 1
ATOM 829 O O . LYS A 1 105 ? -11.068 -0.860 19.309 1.00 91.06 105 LYS A O 1
ATOM 834 N N . LEU A 1 106 ? -10.757 -2.879 18.385 1.00 91.94 106 LEU A N 1
ATOM 835 C CA . LEU A 1 106 ? -9.386 -2.609 17.951 1.00 91.94 106 LEU A CA 1
ATOM 836 C C . LEU A 1 106 ? -9.343 -1.412 16.997 1.00 91.94 106 LEU A C 1
ATOM 838 O O . LEU A 1 106 ? -8.541 -0.504 17.193 1.00 91.94 106 LEU A O 1
ATOM 842 N N . ALA A 1 107 ? -10.225 -1.390 15.994 1.00 90.19 107 ALA A N 1
ATOM 843 C CA . ALA A 1 107 ? -10.327 -0.273 15.061 1.00 90.19 107 ALA A CA 1
ATOM 844 C C . ALA A 1 107 ? -10.671 1.045 15.780 1.00 90.19 107 ALA A C 1
ATOM 846 O O . ALA A 1 107 ? -10.043 2.070 15.513 1.00 90.19 107 ALA A O 1
ATOM 847 N N . ASP A 1 108 ? -11.613 1.005 16.730 1.00 90.75 108 ASP A N 1
ATOM 848 C CA . ASP A 1 108 ? -11.992 2.160 17.555 1.00 90.75 108 ASP A CA 1
ATOM 849 C C . ASP A 1 108 ? -10.865 2.627 18.500 1.00 90.75 108 ASP A C 1
ATOM 851 O O . ASP A 1 108 ? -10.715 3.821 18.748 1.00 90.75 108 ASP A O 1
ATOM 855 N N . GLY A 1 109 ? -10.041 1.712 19.010 1.00 91.94 109 GLY A N 1
ATOM 856 C CA . GLY A 1 109 ? -8.866 2.038 19.818 1.00 91.94 109 GLY A CA 1
ATOM 857 C C . GLY A 1 109 ? -7.775 2.704 18.983 1.00 91.94 109 GLY A C 1
ATOM 858 O O . GLY A 1 109 ? -7.258 3.751 19.365 1.00 91.94 109 GLY A O 1
ATOM 859 N N . LEU A 1 110 ? -7.473 2.150 17.803 1.00 93.00 110 LEU A N 1
ATOM 860 C CA . LEU A 1 110 ? -6.447 2.683 16.901 1.00 93.00 110 LEU A CA 1
ATOM 861 C C . LEU A 1 110 ? -6.733 4.131 16.474 1.00 93.00 110 LEU A C 1
ATOM 863 O O . LEU A 1 110 ? -5.804 4.929 16.420 1.00 93.00 110 LEU A O 1
ATOM 867 N N . GLN A 1 111 ? -7.996 4.500 16.228 1.00 89.38 111 GLN A N 1
ATOM 868 C CA . GLN A 1 111 ? -8.357 5.879 15.852 1.00 89.38 111 GLN A CA 1
ATOM 869 C C . GLN A 1 111 ? -8.239 6.902 16.996 1.00 89.38 111 GLN A C 1
ATOM 871 O O . GLN A 1 111 ? -8.256 8.103 16.741 1.00 89.38 111 GLN A O 1
ATOM 876 N N . LYS A 1 112 ? -8.153 6.449 18.253 1.00 91.38 112 LYS A N 1
ATOM 877 C CA . LYS A 1 112 ? -8.031 7.316 19.438 1.00 91.38 112 LYS A CA 1
ATOM 878 C C . LYS A 1 112 ? -6.583 7.549 19.865 1.00 91.38 112 LYS A C 1
ATOM 880 O O . LYS A 1 112 ? -6.350 8.324 20.791 1.00 91.38 112 LYS A O 1
ATOM 885 N N . LEU A 1 113 ? -5.630 6.861 19.240 1.00 92.25 113 LEU A N 1
ATOM 886 C CA . LEU A 1 113 ? -4.210 6.999 19.542 1.00 92.25 113 LEU A CA 1
ATOM 887 C C . LEU A 1 113 ? -3.687 8.390 19.161 1.00 92.25 113 LEU A C 1
ATOM 889 O O . LEU A 1 113 ? -4.145 9.004 18.197 1.00 92.25 113 LEU A O 1
ATOM 893 N N . GLY A 1 114 ? -2.707 8.872 19.927 1.00 87.94 114 GLY A N 1
ATOM 894 C CA . GLY A 1 114 ? -1.979 10.097 19.603 1.00 87.94 114 GLY A CA 1
ATOM 895 C C . GLY A 1 114 ? -0.995 9.903 18.446 1.00 87.94 114 GLY A C 1
ATOM 896 O O . GLY A 1 114 ? -0.715 8.781 18.032 1.00 87.94 114 GLY A O 1
ATOM 897 N N . GLU A 1 115 ? -0.430 11.002 17.948 1.00 86.69 115 GLU A N 1
ATOM 898 C CA . GLU A 1 115 ? 0.508 11.002 16.813 1.00 86.69 115 GLU A CA 1
ATOM 899 C C . GLU A 1 115 ? 1.719 10.076 17.032 1.00 86.69 115 GLU A C 1
ATOM 901 O O . GLU A 1 115 ? 1.986 9.208 16.201 1.00 86.69 115 GLU A O 1
ATOM 906 N N . ASP A 1 116 ? 2.393 10.191 18.181 1.00 85.38 116 ASP A N 1
ATOM 907 C CA . ASP A 1 116 ? 3.555 9.354 18.524 1.00 85.38 116 ASP A CA 1
ATOM 908 C C . ASP A 1 116 ? 3.202 7.856 18.569 1.00 85.38 116 ASP A C 1
ATOM 910 O O . ASP A 1 116 ? 3.970 6.998 18.125 1.00 85.38 116 ASP A O 1
ATOM 914 N N . ASP A 1 117 ? 2.006 7.534 19.064 1.00 91.62 117 ASP A N 1
ATOM 915 C CA . ASP A 1 117 ? 1.521 6.160 19.169 1.00 91.62 117 ASP A CA 1
ATOM 916 C C . ASP A 1 117 ? 1.140 5.591 17.797 1.00 91.62 117 ASP A C 1
ATOM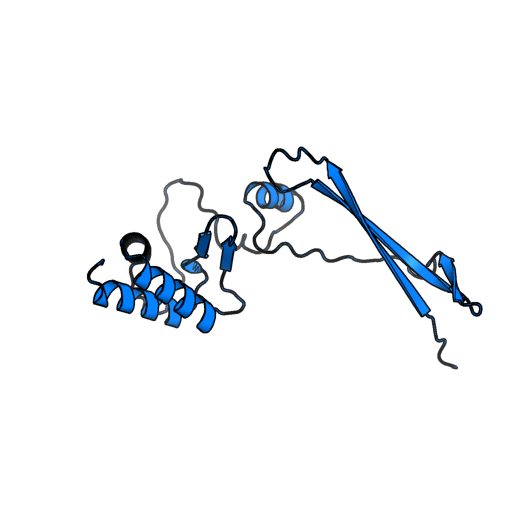 918 O O . ASP A 1 117 ? 1.404 4.421 17.508 1.00 91.62 117 ASP A O 1
ATOM 922 N N . LEU A 1 118 ? 0.558 6.418 16.924 1.00 89.94 118 LEU A N 1
ATOM 923 C CA . LEU A 1 118 ? 0.244 6.047 15.547 1.00 89.94 118 LEU A CA 1
ATOM 924 C C . LEU A 1 118 ? 1.516 5.746 14.750 1.00 89.94 118 LEU A C 1
ATOM 926 O O . LEU A 1 118 ? 1.545 4.757 14.016 1.00 89.94 118 LEU A O 1
ATOM 930 N N . LEU A 1 119 ? 2.590 6.519 14.933 1.00 89.06 119 LEU A N 1
ATOM 931 C CA . LEU A 1 119 ? 3.889 6.215 14.320 1.00 89.06 119 LEU A CA 1
ATOM 932 C C . LEU A 1 119 ? 4.413 4.842 14.759 1.00 89.06 119 LEU A C 1
ATOM 934 O O . LEU A 1 119 ? 4.892 4.064 13.928 1.00 89.06 119 LEU A O 1
ATOM 938 N N . GLN A 1 120 ? 4.260 4.502 16.041 1.00 88.94 120 GLN A N 1
ATOM 939 C CA . GLN A 1 120 ? 4.634 3.185 16.551 1.00 88.94 120 GLN A CA 1
ATOM 940 C C . GLN A 1 120 ? 3.770 2.066 15.947 1.00 88.94 120 GLN A C 1
ATOM 942 O O . GLN A 1 120 ? 4.307 1.021 15.577 1.00 88.94 120 GLN A O 1
ATOM 947 N N . VAL A 1 121 ? 2.465 2.289 15.757 1.00 92.00 121 VAL A N 1
ATOM 948 C CA . VAL A 1 121 ? 1.579 1.345 15.053 1.00 92.00 121 VAL A CA 1
ATOM 949 C C . VAL A 1 121 ? 2.044 1.110 13.616 1.00 92.00 121 VAL A C 1
ATOM 951 O O . VAL A 1 121 ? 2.140 -0.044 13.191 1.00 92.00 121 VAL A O 1
ATOM 954 N N . VAL A 1 122 ? 2.371 2.170 12.868 1.00 88.50 122 VAL A N 1
ATOM 955 C CA . VAL A 1 122 ? 2.877 2.036 11.490 1.00 88.50 122 VAL A CA 1
ATOM 956 C C . VAL A 1 122 ? 4.154 1.198 11.469 1.00 88.50 122 VAL A C 1
ATOM 958 O O . VAL A 1 122 ? 4.268 0.283 10.648 1.00 88.50 122 VAL A O 1
ATOM 961 N N . GLN A 1 123 ? 5.076 1.454 12.399 1.00 87.88 123 GLN A N 1
ATOM 962 C CA . GLN A 1 123 ? 6.315 0.689 12.528 1.00 87.88 123 GLN A CA 1
ATOM 963 C C . GLN A 1 123 ? 6.036 -0.791 12.827 1.00 87.88 123 GLN A C 1
ATOM 965 O O . GLN A 1 123 ? 6.534 -1.669 12.123 1.00 87.88 123 GLN A O 1
ATOM 970 N N . MET A 1 124 ? 5.167 -1.082 13.803 1.00 91.19 124 MET A N 1
ATOM 971 C CA . MET A 1 124 ? 4.784 -2.453 14.162 1.00 91.19 124 MET A CA 1
ATOM 972 C C . MET A 1 124 ? 4.197 -3.219 12.974 1.00 91.19 124 MET A C 1
ATOM 974 O O . MET A 1 124 ? 4.549 -4.382 12.756 1.00 91.19 124 MET A O 1
ATOM 978 N N . VAL A 1 125 ? 3.328 -2.569 12.193 1.00 90.69 125 VAL A N 1
ATOM 979 C CA . VAL A 1 125 ? 2.750 -3.155 10.980 1.00 90.69 125 VAL A CA 1
ATOM 980 C C . VAL A 1 125 ? 3.824 -3.364 9.914 1.00 90.69 125 VAL A C 1
ATOM 982 O O . VAL A 1 125 ? 3.828 -4.404 9.260 1.00 90.69 125 VAL A O 1
ATOM 985 N N . HIS A 1 126 ? 4.749 -2.424 9.728 1.00 86.06 126 HIS A N 1
ATOM 986 C CA . HIS A 1 126 ? 5.795 -2.544 8.715 1.00 86.06 126 HIS A CA 1
ATOM 987 C C . HIS A 1 126 ? 6.781 -3.685 9.012 1.00 86.06 126 HIS A C 1
ATOM 989 O O . HIS A 1 126 ? 7.170 -4.404 8.088 1.00 86.06 126 HIS A O 1
ATOM 995 N N . ASP A 1 127 ? 7.127 -3.883 10.285 1.00 89.44 127 ASP A N 1
ATOM 996 C CA . ASP A 1 127 ? 8.093 -4.895 10.727 1.00 89.44 127 ASP A CA 1
ATOM 997 C C . ASP A 1 127 ? 7.510 -6.312 10.753 1.00 89.44 127 ASP A C 1
ATOM 999 O O . ASP A 1 127 ? 8.236 -7.286 10.560 1.00 89.44 127 ASP A O 1
ATOM 1003 N N . ASN A 1 128 ? 6.196 -6.438 10.970 1.00 87.75 128 ASN A N 1
ATOM 1004 C CA . ASN A 1 128 ? 5.542 -7.728 11.216 1.00 87.75 128 ASN A CA 1
ATOM 1005 C C . ASN A 1 128 ? 4.447 -8.078 10.198 1.00 87.75 128 ASN A C 1
ATOM 1007 O O . ASN A 1 128 ? 3.720 -9.060 10.385 1.00 87.75 128 ASN A O 1
ATOM 1011 N N . LYS A 1 129 ? 4.292 -7.297 9.122 1.00 84.19 129 LYS A N 1
ATOM 1012 C CA . LYS A 1 129 ? 3.381 -7.658 8.028 1.00 84.19 129 LYS A CA 1
ATOM 1013 C C . LYS A 1 129 ? 3.832 -8.943 7.333 1.00 84.19 129 LYS A C 1
ATOM 1015 O O . LYS A 1 129 ? 5.021 -9.226 7.200 1.00 84.19 129 LYS A O 1
ATOM 1020 N N . SER A 1 130 ? 2.861 -9.688 6.816 1.00 82.06 130 SER A N 1
ATOM 1021 C CA . SER A 1 130 ? 3.107 -10.851 5.957 1.00 82.06 130 SER A CA 1
ATOM 1022 C C . SER A 1 130 ? 2.905 -10.510 4.477 1.00 82.06 130 SER A C 1
ATOM 1024 O O . SER A 1 130 ? 2.460 -9.412 4.140 1.00 82.06 130 SER A O 1
ATOM 1026 N N . SER A 1 131 ? 3.203 -11.456 3.580 1.00 79.25 131 SER A N 1
ATOM 1027 C CA . SER A 1 131 ? 2.895 -11.328 2.145 1.00 79.25 131 SER A CA 1
ATOM 1028 C C . SER A 1 131 ? 1.403 -11.168 1.854 1.00 79.25 131 SER A C 1
ATOM 1030 O O . SER A 1 131 ? 1.049 -10.586 0.831 1.00 79.25 131 SER A O 1
ATOM 1032 N N . ASP A 1 132 ? 0.555 -11.664 2.755 1.00 76.56 132 ASP A N 1
ATOM 1033 C CA . ASP A 1 132 ? -0.901 -11.671 2.607 1.00 76.56 132 ASP A CA 1
ATOM 1034 C C . ASP A 1 132 ? -1.546 -10.418 3.218 1.00 76.56 132 ASP A C 1
ATOM 1036 O O . ASP A 1 132 ? -2.736 -10.172 3.038 1.00 76.56 132 ASP A O 1
ATOM 1040 N N . SER A 1 133 ? -0.756 -9.605 3.924 1.00 81.56 133 SER A N 1
ATOM 1041 C CA . SER A 1 133 ? -1.225 -8.404 4.603 1.00 81.56 133 SER A CA 1
ATOM 1042 C C . SER A 1 133 ? -1.358 -7.234 3.642 1.00 81.56 133 SER A C 1
ATOM 1044 O O . SER A 1 133 ? -0.420 -6.888 2.918 1.00 81.56 133 SER A O 1
ATOM 1046 N N . TYR A 1 134 ? -2.513 -6.576 3.681 1.00 81.75 134 TYR A N 1
ATOM 1047 C CA . TYR A 1 134 ? -2.778 -5.411 2.863 1.00 81.75 134 TYR A CA 1
ATOM 1048 C C . TYR A 1 134 ? -2.502 -4.107 3.620 1.00 81.75 134 TYR A C 1
ATOM 1050 O O . TYR A 1 134 ? -3.151 -3.788 4.618 1.00 81.75 134 TYR A O 1
ATOM 1058 N N . THR A 1 135 ? -1.546 -3.333 3.101 1.00 84.62 135 THR A N 1
ATOM 1059 C CA . THR A 1 135 ? -1.246 -1.968 3.545 1.00 84.62 135 THR A CA 1
ATOM 1060 C C . THR A 1 135 ? -1.033 -1.038 2.348 1.00 84.62 135 THR A C 1
ATOM 1062 O O . THR A 1 135 ? -0.498 -1.445 1.311 1.00 84.62 135 THR A O 1
ATOM 1065 N N . LYS A 1 136 ? -1.441 0.227 2.478 1.00 83.25 136 LYS A N 1
ATOM 1066 C CA . LYS A 1 136 ? -1.151 1.308 1.523 1.00 83.25 136 LYS A CA 1
ATOM 1067 C C . LYS A 1 136 ? -0.659 2.525 2.297 1.00 83.25 136 LYS A C 1
ATOM 1069 O O . LYS A 1 136 ? -1.354 3.017 3.176 1.00 83.25 136 LYS A O 1
ATOM 1074 N N . ASN A 1 137 ? 0.527 3.004 1.940 1.00 79.00 137 ASN A N 1
ATOM 1075 C CA . ASN A 1 137 ? 1.105 4.226 2.486 1.00 79.00 137 ASN A CA 1
ATOM 1076 C C . ASN A 1 137 ? 0.985 5.341 1.436 1.00 79.00 137 ASN A C 1
ATOM 1078 O O . ASN A 1 137 ? 1.463 5.172 0.312 1.00 79.00 137 ASN A O 1
ATOM 1082 N N . ASP A 1 138 ? 0.298 6.421 1.788 1.00 79.25 138 ASP A N 1
ATOM 1083 C CA . ASP A 1 138 ? 0.099 7.614 0.974 1.00 79.25 138 ASP A CA 1
ATOM 1084 C C . ASP A 1 138 ? 0.892 8.777 1.584 1.00 79.25 138 ASP A C 1
ATOM 1086 O O . ASP A 1 138 ? 0.427 9.491 2.470 1.00 79.25 138 ASP A O 1
ATOM 1090 N N . ILE A 1 139 ? 2.141 8.921 1.142 1.00 69.56 139 ILE A N 1
ATOM 1091 C CA . ILE A 1 139 ? 3.113 9.848 1.742 1.00 69.56 139 ILE A CA 1
ATOM 1092 C C . ILE A 1 139 ? 2.725 11.311 1.477 1.00 69.56 139 ILE A C 1
ATOM 1094 O O . ILE A 1 139 ? 3.034 12.180 2.285 1.00 69.56 139 ILE A O 1
ATOM 1098 N N . GLU A 1 140 ? 2.038 11.587 0.366 1.00 59.94 140 GLU A N 1
ATOM 1099 C CA . GLU A 1 140 ? 1.640 12.949 -0.011 1.00 59.94 140 GLU A CA 1
ATOM 1100 C C . GLU A 1 140 ? 0.497 13.477 0.859 1.00 59.94 140 GLU A C 1
ATOM 1102 O O . GLU A 1 140 ? 0.479 14.659 1.194 1.00 59.94 140 GLU A O 1
ATOM 1107 N N . GLN A 1 141 ? -0.432 12.601 1.248 1.00 72.31 141 GLN A N 1
ATOM 1108 C CA . GLN A 1 141 ? -1.552 12.938 2.133 1.00 72.31 141 GLN A CA 1
ATOM 1109 C C . GLN A 1 141 ? -1.264 12.636 3.611 1.00 72.31 141 GLN A C 1
ATOM 1111 O O . GLN A 1 141 ? -2.043 13.016 4.481 1.00 72.31 141 GLN A O 1
ATOM 1116 N N . GLY A 1 142 ? -0.157 11.948 3.912 1.00 72.00 142 GLY A N 1
ATOM 1117 C CA . GLY A 1 142 ? 0.144 11.466 5.261 1.00 72.00 142 GLY A CA 1
ATOM 1118 C C . GLY A 1 142 ? -0.802 10.354 5.730 1.00 72.00 142 GLY A C 1
ATOM 1119 O O . GLY A 1 142 ? -0.988 10.176 6.931 1.00 72.00 142 GLY A O 1
ATOM 1120 N N . GLU A 1 143 ? -1.418 9.607 4.807 1.00 77.25 143 GLU A N 1
ATOM 1121 C CA . GLU A 1 143 ? -2.413 8.583 5.134 1.00 77.25 143 GLU A CA 1
ATOM 1122 C C . GLU A 1 143 ? -1.808 7.177 5.117 1.00 77.25 143 GLU A C 1
ATOM 1124 O O . GLU A 1 143 ? -1.203 6.731 4.138 1.00 77.25 143 GLU A O 1
ATOM 1129 N N . PHE A 1 144 ? -2.062 6.411 6.175 1.00 82.81 144 PHE A N 1
ATOM 1130 C CA . PHE A 1 144 ? -1.685 5.005 6.255 1.00 82.81 144 PHE A CA 1
ATOM 1131 C C . PHE A 1 144 ? -2.930 4.122 6.344 1.00 82.81 144 PHE A C 1
ATOM 1133 O O . PHE A 1 144 ? -3.651 4.130 7.336 1.00 82.81 144 PHE A O 1
ATOM 1140 N N . HIS A 1 145 ? -3.180 3.343 5.293 1.00 83.56 145 HIS A N 1
ATOM 1141 C CA . HIS A 1 145 ? -4.288 2.396 5.234 1.00 83.56 145 HIS A CA 1
ATOM 1142 C C . HIS A 1 145 ? -3.793 0.989 5.561 1.00 83.56 145 HIS A C 1
ATOM 1144 O O . HIS A 1 145 ? -2.827 0.504 4.962 1.00 83.56 145 HIS A O 1
ATOM 1150 N N . VAL A 1 146 ? -4.510 0.302 6.443 1.00 86.19 146 VAL A N 1
ATOM 1151 C CA . VAL A 1 146 ? -4.245 -1.087 6.820 1.00 86.19 146 VAL A CA 1
ATOM 1152 C C . VAL A 1 146 ? -5.555 -1.865 6.887 1.00 86.19 146 VAL A C 1
ATOM 1154 O O . VAL A 1 146 ? -6.536 -1.386 7.450 1.00 86.19 146 VAL A O 1
ATOM 1157 N N . ASP A 1 147 ? -5.581 -3.067 6.311 1.00 88.38 147 ASP A N 1
ATOM 1158 C CA . ASP A 1 147 ? -6.714 -3.981 6.466 1.00 88.38 147 ASP A CA 1
ATOM 1159 C C . ASP A 1 147 ? -6.448 -4.958 7.615 1.00 88.38 147 ASP A C 1
ATOM 1161 O O . ASP A 1 147 ? -5.683 -5.919 7.473 1.00 88.38 147 ASP A O 1
ATOM 1165 N N . LEU A 1 148 ? -7.115 -4.722 8.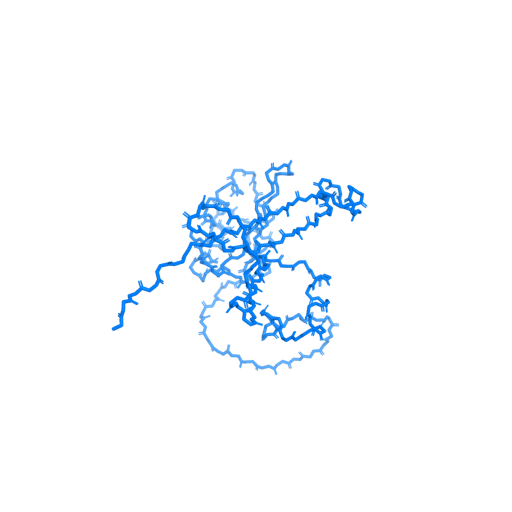748 1.00 87.44 148 LEU A N 1
ATOM 1166 C CA . LEU A 1 148 ? -6.965 -5.505 9.977 1.00 87.44 148 LEU A CA 1
ATOM 1167 C C . LEU A 1 148 ? -7.298 -6.994 9.797 1.00 87.44 148 LEU A C 1
ATOM 1169 O O . LEU A 1 148 ? -6.728 -7.828 10.499 1.00 87.44 148 LEU A O 1
ATOM 1173 N N . TYR A 1 149 ? -8.167 -7.356 8.847 1.00 86.12 149 TYR A N 1
ATOM 1174 C CA . TYR A 1 149 ? -8.555 -8.753 8.613 1.00 86.12 149 TYR A CA 1
ATOM 1175 C C . TYR A 1 149 ? -7.504 -9.550 7.835 1.00 86.12 149 TYR A C 1
ATOM 1177 O O . TYR A 1 149 ? -7.545 -10.781 7.830 1.00 86.12 149 TYR A O 1
ATOM 1185 N N . THR A 1 150 ? -6.551 -8.861 7.209 1.00 85.88 150 THR A N 1
ATOM 1186 C CA . THR A 1 150 ? -5.444 -9.466 6.449 1.00 85.88 150 THR A CA 1
ATOM 1187 C C . THR A 1 150 ? -4.147 -9.554 7.259 1.00 85.88 150 THR A C 1
ATOM 1189 O O . THR A 1 150 ? -3.131 -10.076 6.787 1.00 85.88 150 THR A O 1
ATOM 1192 N N . LEU A 1 151 ? -4.144 -9.021 8.483 1.00 87.38 151 LEU A N 1
ATOM 1193 C CA . LEU A 1 151 ? -2.970 -9.039 9.345 1.00 87.38 151 LEU A CA 1
ATOM 1194 C C . LEU A 1 151 ? -2.780 -10.417 10.001 1.00 87.38 151 LEU A C 1
ATOM 1196 O O . LEU A 1 151 ? -3.763 -11.082 10.338 1.00 87.38 151 LEU A O 1
ATOM 1200 N N . PRO A 1 152 ? -1.528 -10.850 10.247 1.00 89.50 152 PRO A N 1
ATOM 1201 C CA . PRO A 1 152 ? -1.265 -12.073 10.990 1.00 89.50 152 PRO A CA 1
ATOM 1202 C C . PRO A 1 152 ? -1.833 -11.983 12.408 1.00 89.50 152 PRO A C 1
ATOM 1204 O O . PRO A 1 152 ? -1.759 -10.935 13.049 1.00 89.50 152 PRO A O 1
ATOM 1207 N N . ASP A 1 153 ? -2.318 -13.103 12.944 1.00 87.75 153 ASP A N 1
ATOM 1208 C CA . ASP A 1 153 ? -2.898 -13.173 14.294 1.00 87.75 153 ASP A CA 1
ATOM 1209 C C . ASP A 1 153 ? -1.961 -12.636 15.385 1.00 87.75 153 ASP A C 1
ATOM 1211 O O . ASP A 1 153 ? -2.418 -12.031 16.354 1.00 87.75 153 ASP A O 1
ATOM 1215 N N . ALA A 1 154 ? -0.651 -12.837 15.214 1.00 90.06 154 ALA A N 1
ATOM 1216 C CA . ALA A 1 154 ? 0.367 -12.296 16.107 1.00 90.06 154 ALA A CA 1
ATOM 1217 C C . ALA A 1 154 ? 0.376 -10.759 16.096 1.00 90.06 154 ALA A C 1
ATOM 1219 O O . ALA A 1 154 ? 0.360 -10.147 17.158 1.00 90.06 154 ALA A O 1
ATOM 1220 N N . LEU A 1 155 ? 0.331 -10.138 14.912 1.00 92.44 155 LEU A N 1
ATOM 1221 C CA . LEU A 1 155 ? 0.290 -8.683 14.770 1.00 92.44 155 LEU A CA 1
ATOM 1222 C C . LEU A 1 155 ? -1.014 -8.099 15.314 1.00 92.44 155 LEU A C 1
ATOM 1224 O O . LEU A 1 155 ? -0.982 -7.096 16.014 1.00 92.44 155 LEU A O 1
ATOM 1228 N N . ILE A 1 156 ? -2.144 -8.762 15.074 1.00 92.75 156 ILE A N 1
ATOM 1229 C CA . ILE A 1 156 ? -3.440 -8.353 15.628 1.00 92.75 156 ILE A CA 1
ATOM 1230 C C . ILE A 1 156 ? -3.402 -8.319 17.162 1.00 92.75 156 ILE A C 1
ATOM 1232 O O . ILE A 1 156 ? -3.893 -7.365 17.759 1.00 92.75 156 ILE A O 1
ATOM 1236 N N . ARG A 1 157 ? -2.799 -9.330 17.805 1.00 92.06 157 ARG A N 1
ATOM 1237 C CA . ARG A 1 157 ? -2.618 -9.326 19.265 1.00 92.06 157 ARG A CA 1
ATOM 1238 C C . ARG A 1 157 ? -1.675 -8.220 19.725 1.00 92.06 157 ARG A C 1
ATOM 1240 O O . ARG A 1 157 ? -2.018 -7.519 20.660 1.00 92.06 157 ARG A O 1
ATOM 1247 N N . MET A 1 158 ? -0.553 -8.011 19.036 1.00 93.56 158 MET A N 1
ATOM 1248 C CA . MET A 1 158 ? 0.374 -6.931 19.388 1.00 93.56 158 MET A CA 1
ATOM 1249 C C . MET A 1 158 ? -0.286 -5.548 19.304 1.00 93.56 158 MET A C 1
ATOM 1251 O O . MET A 1 158 ? -0.098 -4.732 20.199 1.00 93.56 158 MET A O 1
ATOM 1255 N N . LEU A 1 159 ? -1.082 -5.289 18.261 1.00 94.69 159 LEU A N 1
ATOM 1256 C CA . LEU A 1 159 ? -1.830 -4.035 18.127 1.00 94.69 159 LEU A CA 1
ATOM 1257 C C . LEU A 1 159 ? -2.888 -3.890 19.224 1.00 94.69 159 LEU A C 1
ATOM 1259 O O . LEU A 1 159 ? -3.042 -2.808 19.781 1.00 94.69 159 LEU A O 1
ATOM 1263 N N . TRP A 1 160 ? -3.584 -4.978 19.556 1.00 94.50 160 TRP A N 1
ATOM 1264 C CA . TRP A 1 160 ? -4.560 -5.000 20.642 1.00 94.50 160 TRP A CA 1
ATOM 1265 C C . TRP A 1 160 ? -3.934 -4.684 21.998 1.00 94.50 160 TRP A C 1
ATOM 1267 O O . TRP A 1 160 ? -4.394 -3.767 22.678 1.00 94.50 160 TRP A O 1
ATOM 1277 N N . ASP A 1 161 ? -2.865 -5.389 22.362 1.00 93.56 161 ASP A N 1
ATOM 1278 C CA . ASP A 1 161 ? -2.160 -5.187 23.628 1.00 93.56 161 ASP A CA 1
ATOM 1279 C C . ASP A 1 161 ? -1.616 -3.754 23.711 1.00 93.56 161 ASP A C 1
ATOM 1281 O O . ASP A 1 161 ? -1.819 -3.076 24.716 1.00 93.56 161 ASP A O 1
ATOM 1285 N N . PHE A 1 162 ? -1.055 -3.236 22.613 1.00 95.00 162 PHE A N 1
ATOM 1286 C CA . PHE A 1 162 ? -0.606 -1.846 22.526 1.00 95.00 162 PHE A CA 1
ATOM 1287 C C . PHE A 1 162 ? -1.744 -0.850 22.790 1.00 95.00 162 PHE A C 1
ATOM 1289 O O . PHE A 1 162 ? -1.606 0.063 23.600 1.00 95.00 162 PHE A O 1
ATOM 1296 N N . THR A 1 163 ? -2.908 -1.039 22.163 1.00 93.81 163 THR A N 1
ATOM 1297 C CA . THR A 1 163 ? -4.070 -0.168 22.401 1.00 93.81 163 THR A CA 1
ATOM 1298 C C . THR A 1 163 ? -4.645 -0.299 23.822 1.00 93.81 163 THR A C 1
ATOM 1300 O O . THR A 1 163 ? -5.158 0.683 24.360 1.00 93.81 163 THR A O 1
ATOM 1303 N N . GLN A 1 164 ? -4.509 -1.460 24.481 1.00 93.31 164 GLN A N 1
ATOM 1304 C CA . GLN A 1 164 ? -4.845 -1.601 25.905 1.00 93.31 164 GLN A CA 1
ATOM 1305 C C . GLN A 1 164 ? -3.853 -0.846 26.795 1.00 93.31 164 GLN A C 1
ATOM 1307 O O . GLN A 1 164 ? -4.278 -0.132 27.700 1.00 93.31 164 GLN A O 1
ATOM 1312 N N . GLU A 1 165 ? -2.549 -0.958 26.530 1.00 93.81 165 GLU A N 1
ATOM 1313 C CA . GLU A 1 165 ? -1.500 -0.254 27.282 1.00 93.81 165 GLU A CA 1
ATOM 1314 C C . GLU A 1 165 ? -1.640 1.269 27.187 1.00 93.81 165 GLU A C 1
ATOM 1316 O O . GLU A 1 165 ? -1.391 1.979 28.162 1.00 93.81 165 GLU A O 1
ATOM 1321 N N . LYS A 1 166 ? -2.092 1.774 26.035 1.00 93.25 166 LYS A N 1
ATOM 1322 C CA . LYS A 1 166 ? -2.395 3.199 25.832 1.00 93.25 166 LYS A CA 1
ATOM 1323 C C . LYS A 1 166 ? -3.724 3.640 26.449 1.00 93.25 166 LYS A C 1
ATOM 1325 O O . LYS A 1 166 ? -4.014 4.832 26.463 1.00 93.25 166 LYS A O 1
ATOM 1330 N N . GLY A 1 167 ? -4.519 2.709 26.981 1.00 90.31 167 GLY A N 1
ATOM 1331 C CA . GLY A 1 167 ? -5.786 3.006 27.649 1.00 90.31 167 GLY A CA 1
ATOM 1332 C C . GLY A 1 167 ? -6.883 3.508 26.707 1.00 90.31 167 GLY A C 1
ATOM 1333 O O . GLY A 1 167 ? -7.753 4.258 27.143 1.00 90.31 167 GLY A O 1
ATOM 1334 N N . VAL A 1 168 ? -6.830 3.133 25.422 1.00 89.38 168 VAL A N 1
ATOM 1335 C CA . VAL A 1 168 ? -7.795 3.578 24.396 1.00 89.38 168 VAL A CA 1
ATOM 1336 C C . VAL A 1 168 ? -8.876 2.538 24.062 1.00 89.38 168 VAL A C 1
ATOM 1338 O O . VAL A 1 168 ? -9.805 2.848 23.308 1.00 89.38 168 VAL A O 1
ATOM 1341 N N . LEU A 1 169 ? -8.767 1.332 24.633 1.00 81.50 169 LEU A N 1
ATOM 1342 C CA . LEU A 1 169 ? -9.741 0.234 24.534 1.00 81.50 169 LEU A CA 1
ATOM 1343 C C . LEU A 1 169 ? -10.714 0.156 25.715 1.00 81.50 169 LEU A C 1
ATOM 1345 O O . LEU A 1 169 ? -10.321 0.524 26.843 1.00 81.50 169 LEU A O 1
#

Sequence (169 aa):
MPDVKRTIKIVTESRISDPNSGIEGFPLRQWSVEIHLLNDHGEPVPASVFPKSKHIITFKNPKPPLLAQLRESGPVPGDENGVKKRSQEESKKKKRVDKNVDMDKLADGLQKLGEDDLLQVVQMVHDNKSSDSYTKNDIEQGEFHVDLYTLPDALIRMLWDFTQEKGVL

Foldseek 3Di:
DDDDDKDKDKDKDKDQPAQPPVDPPDGDIDMDIAMFIQDPVRDTDHPPVDPDDDDDDDDQPDDPVVVVVVVVVHDDPCPVPDPDDPDDDDDDDDDDDDDPADVVLLVQLLVPDDPVLVVVLVVLCVVQADPQWDWDQDPPVRDIDGDLVSGDPVSSVVSRVSSVVVVSD

InterPro domains:
  IPR027353 NET domain [PF17035] (105-164)
  IPR038336 NET domain superfamily [G3DSA:1.20.1270.220] (89-166)